Protein AF-A0A958FEC1-F1 (afdb_monomer)

pLDDT: mean 96.29, std 3.53, range [70.75, 98.56]

Foldseek 3Di:
DDQCVPPPNVVLVCLQPDPDDDDPAAEEEEFEAPDVRVVSVVSVVSNVVSVVVVVDDDLPRYHYYYHNHDDDDDVRVVVCVVPVVCSPPND

Radius of gyration: 13.58 Å; Cα contacts (8 Å, |Δi|>4): 109; chains: 1; bounding box: 36×20×38 Å

Sequence (91 aa):
SPAFIYQDWKSIRKVNEYRGPAKDIRLYIDNGGIGLEDTLQTGCDAMLEALVAQGFTENKNLQWFSDPAAEHNEPAWARRVWRPLKFMFGK

Nearest PDB structures (foldseek):
  4qe3-assembly1_A  TM=7.648E-01  e=1.686E+00  Mycobacterium tuberculosis H37Rv
  3h75-assembly1_A  TM=5.597E-01  e=7.955E+00  Pseudomonas protegens Pf-5
  7l1s-assembly1_G  TM=4.436E-01  e=6.497E+00  Bacillus sp. PS3

Secondary structure (DSSP, 8-state):
----S-TTTHHHHHHHT--SPPP---EEEEEE-STHHHHHHHHHHHHHHHHHHTT--BTTTEEEEEETT--SSHHHHHTTTHHHHHHHH--

Structure (mmCIF, N/CA/C/O backbone):
data_AF-A0A958FEC1-F1
#
_entry.id   AF-A0A958FEC1-F1
#
loop_
_atom_site.group_PDB
_atom_site.id
_atom_site.type_symbol
_atom_site.label_atom_id
_atom_site.label_alt_id
_atom_site.label_comp_id
_atom_site.label_asym_id
_atom_site.label_entity_id
_atom_site.label_seq_id
_atom_site.pdbx_PDB_ins_code
_atom_site.Cartn_x
_atom_site.Cartn_y
_atom_site.Cartn_z
_atom_site.occupancy
_atom_site.B_iso_or_equiv
_atom_site.auth_seq_id
_atom_site.auth_comp_id
_atom_site.auth_asym_id
_atom_site.auth_atom_id
_atom_site.pdbx_PDB_model_num
ATOM 1 N N . SER A 1 1 ? 2.396 0.463 -5.931 1.00 91.19 1 SER A N 1
ATOM 2 C CA . SER A 1 1 ? 3.867 0.423 -5.783 1.00 91.19 1 SER A CA 1
ATOM 3 C C . SER A 1 1 ? 4.410 1.590 -4.951 1.00 91.19 1 SER A C 1
ATOM 5 O O . SER A 1 1 ? 4.965 2.541 -5.505 1.00 91.19 1 SER A O 1
ATOM 7 N N . PRO A 1 2 ? 4.203 1.610 -3.624 1.00 95.12 2 PRO A N 1
ATOM 8 C CA . PRO A 1 2 ? 4.623 2.723 -2.773 1.00 95.12 2 PRO A CA 1
ATOM 9 C C . PRO A 1 2 ? 6.110 2.666 -2.386 1.00 95.12 2 PRO A C 1
ATOM 11 O O . PRO A 1 2 ? 6.622 1.646 -1.936 1.00 95.12 2 PRO A O 1
ATOM 14 N N . ALA A 1 3 ? 6.786 3.814 -2.449 1.00 94.81 3 ALA A N 1
ATOM 15 C CA . ALA A 1 3 ? 8.150 3.984 -1.950 1.00 94.81 3 ALA A CA 1
ATOM 16 C C . ALA A 1 3 ? 8.173 4.277 -0.442 1.00 94.81 3 ALA A C 1
ATOM 18 O O . ALA A 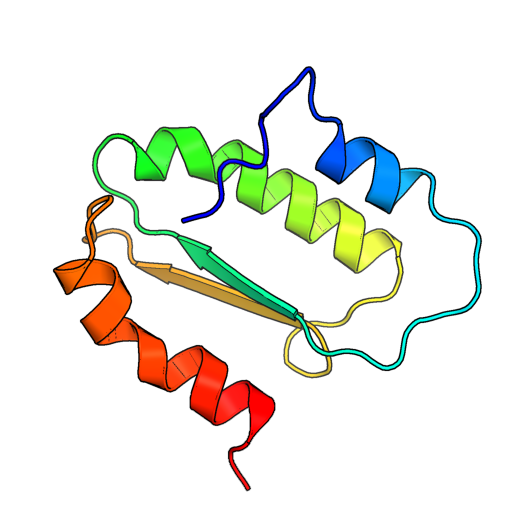1 3 ? 8.450 5.397 -0.013 1.00 94.81 3 ALA A O 1
ATOM 19 N N . PHE A 1 4 ? 7.855 3.277 0.387 1.00 96.31 4 PHE A N 1
ATOM 20 C CA . PHE A 1 4 ? 7.856 3.454 1.847 1.00 96.31 4 PHE A CA 1
ATOM 21 C C . PHE A 1 4 ? 9.260 3.614 2.448 1.00 96.31 4 PHE A C 1
ATOM 23 O O . PHE A 1 4 ? 9.409 4.271 3.481 1.00 96.31 4 PHE A O 1
ATOM 30 N N . ILE A 1 5 ? 10.291 3.091 1.779 1.00 91.06 5 ILE A N 1
ATOM 31 C CA . ILE A 1 5 ? 11.701 3.305 2.133 1.00 91.06 5 ILE A CA 1
ATOM 32 C C . ILE A 1 5 ? 12.138 4.670 1.587 1.00 91.06 5 ILE A C 1
ATOM 34 O O . ILE A 1 5 ? 12.878 4.785 0.614 1.00 91.06 5 ILE A O 1
ATOM 38 N N . TYR A 1 6 ? 11.622 5.733 2.198 1.00 87.25 6 TYR A N 1
ATOM 39 C CA . TYR A 1 6 ? 11.917 7.117 1.838 1.00 87.25 6 TYR A CA 1
ATOM 40 C C . TYR A 1 6 ? 12.208 7.939 3.096 1.00 87.25 6 TYR A C 1
ATOM 42 O O . TYR A 1 6 ? 11.538 7.771 4.117 1.00 87.25 6 TYR A O 1
ATOM 50 N N . GLN A 1 7 ? 13.206 8.831 3.016 1.00 86.12 7 GLN A N 1
ATOM 51 C CA . GLN A 1 7 ? 13.674 9.670 4.133 1.00 86.12 7 GLN A CA 1
ATOM 52 C C . GLN A 1 7 ? 13.863 8.872 5.431 1.00 86.12 7 GLN A C 1
ATOM 54 O O . GLN A 1 7 ? 13.207 9.157 6.429 1.00 86.12 7 GLN A O 1
ATOM 59 N N . ASP A 1 8 ? 14.735 7.859 5.405 1.00 90.75 8 ASP A N 1
ATOM 60 C CA . ASP A 1 8 ? 15.042 7.047 6.591 1.00 90.75 8 ASP A CA 1
ATOM 61 C C . ASP A 1 8 ? 13.777 6.448 7.248 1.00 90.75 8 ASP A C 1
ATOM 63 O O . ASP A 1 8 ? 13.510 6.614 8.438 1.00 90.75 8 ASP A O 1
ATOM 67 N N . TRP A 1 9 ? 12.953 5.774 6.433 1.00 95.31 9 TRP A N 1
ATOM 68 C CA . TRP A 1 9 ? 11.777 5.015 6.889 1.00 95.31 9 TRP A CA 1
ATOM 69 C C . TRP A 1 9 ? 10.716 5.855 7.620 1.00 95.31 9 TRP A C 1
ATOM 71 O O . TRP A 1 9 ? 9.922 5.338 8.410 1.00 95.31 9 TRP A O 1
ATOM 81 N N . LYS A 1 10 ? 10.672 7.166 7.358 1.00 96.31 10 LYS A N 1
ATOM 82 C CA . LYS A 1 10 ? 9.843 8.133 8.095 1.00 96.31 10 LYS A CA 1
ATOM 83 C C . LYS A 1 10 ? 8.359 7.772 8.151 1.00 96.31 10 LYS A C 1
ATOM 85 O O . LYS A 1 10 ? 7.722 8.000 9.177 1.00 96.31 10 LYS A O 1
ATOM 90 N N . SER A 1 11 ? 7.784 7.258 7.065 1.00 95.81 11 SER A N 1
ATOM 91 C CA . SER A 1 11 ? 6.368 6.862 7.021 1.00 95.81 11 SER A CA 1
ATOM 92 C C . SER A 1 11 ? 6.085 5.684 7.954 1.00 95.81 11 SER A C 1
ATOM 94 O O . SER A 1 11 ? 5.151 5.749 8.748 1.00 95.81 11 SER A O 1
ATOM 96 N N . ILE A 1 12 ? 6.930 4.655 7.914 1.00 97.56 12 ILE A N 1
ATOM 97 C CA . ILE A 1 12 ? 6.814 3.449 8.742 1.00 97.56 12 ILE A CA 1
ATOM 98 C C . ILE A 1 12 ? 7.029 3.793 10.219 1.00 97.56 12 ILE A C 1
ATOM 100 O O . ILE A 1 12 ? 6.225 3.397 11.061 1.00 97.56 12 ILE A O 1
ATOM 104 N N . ARG A 1 13 ? 8.033 4.623 10.542 1.00 97.56 13 ARG A N 1
ATOM 105 C CA . ARG A 1 13 ? 8.248 5.125 11.913 1.00 97.56 13 ARG A CA 1
ATOM 106 C C . ARG A 1 13 ? 7.020 5.848 12.457 1.00 97.56 13 ARG A C 1
ATOM 108 O O . ARG A 1 13 ? 6.562 5.523 13.544 1.00 97.56 13 ARG A O 1
ATOM 115 N N . LYS A 1 14 ? 6.419 6.747 11.671 1.00 97.06 14 LYS A N 1
ATOM 116 C CA . LYS A 1 14 ? 5.193 7.458 12.073 1.00 97.06 14 LYS A CA 1
ATOM 117 C C . LYS A 1 14 ? 4.024 6.523 12.374 1.00 97.06 14 LYS A C 1
ATOM 119 O O . LYS A 1 14 ? 3.260 6.807 13.291 1.00 97.06 14 LYS A O 1
ATOM 124 N N . VAL A 1 15 ? 3.861 5.448 11.601 1.00 97.44 15 VAL A N 1
ATOM 125 C CA . VAL A 1 15 ? 2.822 4.442 11.866 1.00 97.44 15 VAL A CA 1
ATOM 126 C C . VAL A 1 15 ? 3.147 3.686 13.153 1.00 97.44 15 VAL A C 1
ATOM 128 O O . VAL A 1 15 ? 2.297 3.612 14.032 1.00 97.44 15 VAL A O 1
ATOM 131 N N . ASN A 1 16 ? 4.384 3.219 13.322 1.00 97.69 16 ASN A N 1
ATOM 132 C CA . ASN A 1 16 ? 4.822 2.502 14.523 1.00 97.69 16 ASN A CA 1
ATOM 133 C C . ASN A 1 16 ? 4.735 3.335 15.808 1.00 97.69 16 ASN A C 1
ATOM 135 O O . ASN A 1 16 ? 4.421 2.800 16.870 1.00 97.69 16 ASN A O 1
ATOM 139 N N . GLU A 1 17 ? 4.997 4.636 15.733 1.00 97.88 17 GLU A N 1
ATOM 140 C CA . GLU A 1 17 ? 4.963 5.575 16.861 1.00 97.88 17 GLU A CA 1
ATOM 141 C C . GLU A 1 17 ? 3.561 6.123 17.143 1.00 97.88 17 GLU A C 1
ATOM 143 O O . GLU A 1 17 ? 3.353 6.799 18.151 1.00 97.88 17 GLU A O 1
ATOM 148 N N . TYR A 1 18 ? 2.574 5.833 16.291 1.00 97.75 18 TYR A N 1
ATOM 149 C CA . TYR A 1 18 ? 1.215 6.305 16.507 1.00 97.75 18 TYR A CA 1
ATOM 150 C C . TYR A 1 18 ? 0.637 5.718 17.804 1.00 97.75 18 TYR A C 1
ATOM 152 O O . TYR A 1 18 ? 0.684 4.510 18.044 1.00 97.75 18 TYR A O 1
ATOM 160 N N . ARG A 1 19 ? 0.125 6.596 18.673 1.00 96.88 19 ARG A N 1
ATOM 161 C CA . ARG A 1 19 ? -0.532 6.261 19.955 1.00 96.88 19 ARG A CA 1
ATOM 162 C C . ARG A 1 19 ? -1.908 6.918 20.096 1.00 96.88 19 ARG A C 1
ATOM 164 O O . ARG A 1 19 ? -2.461 6.981 21.188 1.00 96.88 19 ARG A O 1
ATOM 171 N N . GLY A 1 20 ? -2.423 7.484 19.006 1.00 96.00 20 GLY A N 1
ATOM 172 C CA . GLY A 1 20 ? -3.734 8.123 18.992 1.00 96.00 20 GLY A CA 1
ATOM 173 C C . GLY A 1 20 ? -4.882 7.109 18.918 1.00 96.00 20 GLY A C 1
ATOM 174 O O . GLY A 1 20 ? -4.645 5.902 18.899 1.00 96.00 20 GLY A O 1
ATOM 175 N N . PRO A 1 21 ? -6.134 7.591 18.850 1.00 96.06 21 PRO A N 1
ATOM 176 C CA . PRO A 1 21 ? -7.294 6.721 18.705 1.00 96.06 21 PRO A CA 1
ATOM 177 C C . PRO A 1 21 ? -7.253 5.936 17.389 1.00 96.06 21 PRO A C 1
ATOM 179 O O . PRO A 1 21 ? -6.739 6.420 16.376 1.00 96.06 21 PRO A O 1
ATOM 182 N N . ALA A 1 22 ? -7.856 4.746 17.394 1.00 93.62 22 ALA A N 1
ATOM 183 C CA . ALA A 1 22 ? -8.041 3.956 16.183 1.00 93.62 22 ALA A CA 1
ATOM 184 C C . ALA A 1 22 ? -8.764 4.780 15.106 1.00 93.62 22 ALA A C 1
ATOM 186 O O . ALA A 1 22 ? -9.703 5.530 15.390 1.00 93.62 22 ALA A O 1
ATOM 187 N N . LYS A 1 23 ? -8.305 4.650 13.862 1.00 94.06 23 LYS A N 1
ATOM 188 C CA . LYS A 1 23 ? -8.870 5.371 12.721 1.00 94.06 23 LYS A CA 1
ATOM 189 C C . LYS A 1 23 ? -9.897 4.492 12.026 1.00 94.06 23 LYS A C 1
ATOM 191 O O . LYS A 1 23 ? -9.575 3.372 11.639 1.00 94.06 23 LYS A O 1
ATOM 196 N N . ASP A 1 24 ? -11.094 5.027 11.812 1.00 95.69 24 ASP A N 1
ATOM 197 C CA . ASP A 1 24 ? -12.103 4.389 10.967 1.00 95.69 24 ASP A CA 1
ATOM 198 C C . ASP A 1 24 ? -11.797 4.661 9.489 1.00 95.69 24 ASP A C 1
ATOM 200 O O . ASP A 1 24 ? -12.368 5.540 8.844 1.00 95.69 24 ASP A O 1
ATOM 204 N N . ILE A 1 25 ? -10.773 3.972 8.987 1.00 96.56 25 ILE A N 1
ATOM 205 C CA . ILE A 1 25 ? -10.316 4.054 7.601 1.00 96.56 25 ILE A CA 1
ATOM 206 C C . ILE A 1 25 ? -10.020 2.658 7.069 1.00 96.56 25 ILE A C 1
ATOM 208 O O . ILE A 1 25 ? -9.702 1.737 7.821 1.00 96.56 25 ILE A O 1
ATOM 212 N N . ARG A 1 26 ? -10.068 2.530 5.746 1.00 97.94 26 ARG A N 1
ATOM 213 C CA . ARG A 1 26 ? -9.599 1.357 5.011 1.00 97.94 26 ARG A CA 1
ATOM 214 C C . ARG A 1 26 ? -8.324 1.712 4.262 1.00 97.94 26 ARG A C 1
ATOM 216 O O . ARG A 1 26 ? -8.217 2.812 3.723 1.00 97.94 26 ARG A O 1
ATOM 223 N N . LEU A 1 27 ? -7.379 0.782 4.212 1.00 98.25 27 LEU A N 1
ATOM 224 C CA . LEU A 1 27 ? -6.117 0.939 3.497 1.00 98.25 27 LEU A CA 1
ATOM 225 C C . LEU A 1 27 ? -5.950 -0.186 2.481 1.00 98.25 27 LEU A C 1
AT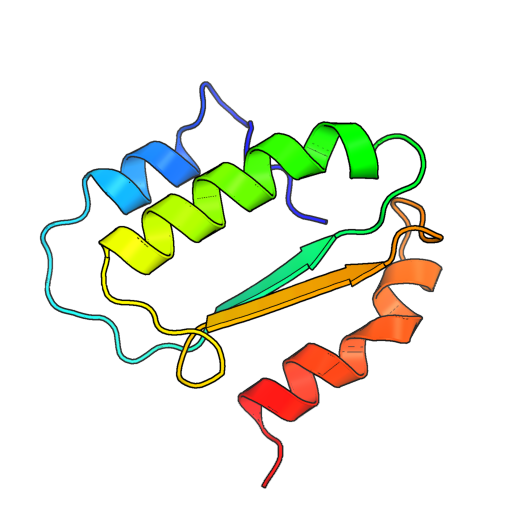OM 227 O O . LEU A 1 27 ? -6.184 -1.352 2.785 1.00 98.25 27 LEU A O 1
ATOM 231 N N . TYR A 1 28 ? -5.541 0.180 1.273 1.00 98.44 28 TYR A N 1
ATOM 232 C CA . TYR A 1 28 ? -5.162 -0.757 0.225 1.00 98.44 28 TYR A CA 1
ATOM 233 C C . TYR A 1 28 ? -3.720 -0.467 -0.173 1.00 98.44 28 TYR A C 1
ATOM 235 O O . TYR A 1 28 ? -3.383 0.682 -0.464 1.00 98.44 28 TYR A O 1
ATOM 243 N N . ILE A 1 29 ? -2.884 -1.497 -0.174 1.00 98.38 29 ILE A N 1
ATOM 244 C CA . ILE A 1 29 ? -1.493 -1.425 -0.612 1.00 98.38 29 ILE A CA 1
ATOM 245 C C . ILE A 1 29 ? -1.339 -2.387 -1.791 1.00 98.38 29 ILE A C 1
ATOM 247 O O . ILE A 1 29 ? -1.815 -3.521 -1.733 1.00 98.38 29 ILE A O 1
ATOM 251 N N . ASP A 1 30 ? -0.685 -1.938 -2.862 1.00 97.94 30 ASP A N 1
ATOM 252 C CA . ASP A 1 30 ? -0.284 -2.813 -3.962 1.00 97.94 30 ASP A CA 1
ATOM 253 C C . ASP A 1 30 ? 1.174 -2.641 -4.355 1.00 97.94 30 ASP A C 1
ATOM 255 O O . ASP A 1 30 ? 1.769 -1.574 -4.173 1.00 97.94 30 ASP A O 1
ATOM 259 N N . ASN A 1 31 ? 1.725 -3.696 -4.937 1.00 98.25 31 ASN A N 1
ATOM 260 C CA . ASN A 1 31 ? 3.035 -3.691 -5.564 1.00 98.25 31 ASN A CA 1
ATOM 261 C C . ASN A 1 31 ? 3.055 -4.673 -6.744 1.00 98.25 31 ASN A C 1
ATOM 263 O O . ASN A 1 31 ? 2.215 -5.567 -6.852 1.00 98.25 31 ASN A O 1
ATOM 267 N N . GLY A 1 32 ? 3.977 -4.467 -7.666 1.00 97.81 32 GLY A N 1
ATOM 268 C CA . GLY A 1 32 ? 4.385 -5.418 -8.688 1.00 97.81 32 GLY A CA 1
ATOM 269 C C . GLY A 1 32 ? 5.547 -6.284 -8.197 1.00 97.81 32 GLY A C 1
ATOM 270 O O . GLY A 1 32 ? 5.786 -6.372 -6.993 1.00 97.81 32 GLY A O 1
ATOM 271 N N . GLY A 1 33 ? 6.300 -6.878 -9.125 1.00 96.62 33 GLY A N 1
ATOM 272 C CA . GLY A 1 33 ? 7.470 -7.706 -8.796 1.00 96.62 33 GLY A CA 1
ATOM 273 C C . GLY A 1 33 ? 8.643 -7.613 -9.771 1.00 96.62 33 GLY A C 1
ATOM 274 O O . GLY A 1 33 ? 9.656 -8.267 -9.556 1.00 96.62 33 GLY A O 1
ATOM 275 N N . ILE A 1 34 ? 8.547 -6.808 -10.834 1.00 96.50 34 ILE A N 1
ATOM 276 C CA . ILE A 1 34 ? 9.624 -6.652 -11.818 1.00 96.50 34 ILE A CA 1
ATOM 277 C C . ILE A 1 34 ? 10.369 -5.331 -11.601 1.00 96.50 34 ILE A C 1
ATOM 279 O O . ILE A 1 34 ? 9.777 -4.249 -11.561 1.00 96.50 34 ILE A O 1
ATOM 283 N N . GLY A 1 35 ? 11.699 -5.415 -11.540 1.00 95.25 35 GLY A N 1
ATOM 284 C CA . GLY A 1 35 ? 12.584 -4.253 -11.508 1.00 95.25 35 GLY A CA 1
ATOM 285 C C . GLY A 1 35 ? 12.473 -3.484 -10.195 1.00 95.25 35 GLY A C 1
ATOM 286 O O . GLY A 1 35 ? 12.685 -4.046 -9.127 1.00 95.25 35 GLY A O 1
ATOM 287 N N . LEU A 1 36 ? 12.141 -2.190 -10.273 1.00 94.31 36 LEU A N 1
ATOM 288 C CA . LEU A 1 36 ? 12.014 -1.333 -9.089 1.00 94.31 36 LEU A CA 1
ATOM 289 C C . LEU A 1 36 ? 11.004 -1.885 -8.073 1.00 94.31 36 LEU A C 1
ATOM 291 O O . LEU A 1 36 ? 11.192 -1.699 -6.877 1.00 94.31 36 LEU A O 1
ATOM 295 N N . GLU A 1 37 ? 9.970 -2.584 -8.535 1.00 96.31 37 GLU A N 1
ATOM 296 C CA . GLU A 1 37 ? 8.941 -3.160 -7.673 1.00 96.31 37 GLU A CA 1
ATOM 297 C C . GLU A 1 37 ? 9.507 -4.127 -6.624 1.00 96.31 37 GLU A C 1
ATOM 299 O O . GLU A 1 37 ? 9.093 -4.066 -5.468 1.00 96.31 37 GLU A O 1
ATOM 304 N N . ASP A 1 38 ? 10.490 -4.955 -6.994 1.00 94.44 38 ASP A N 1
ATOM 305 C CA . ASP A 1 38 ? 11.156 -5.889 -6.075 1.00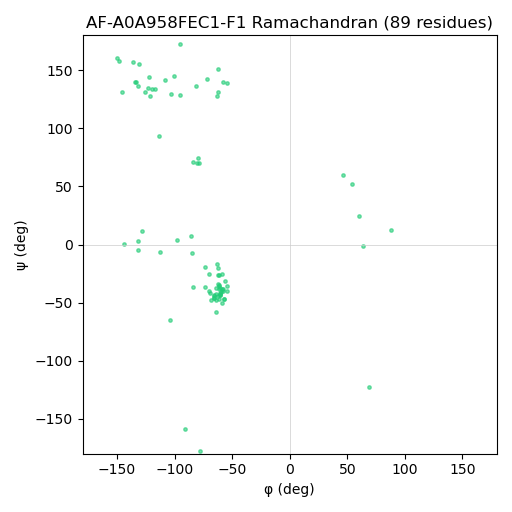 94.44 38 ASP A CA 1
ATOM 306 C C . ASP A 1 38 ? 11.877 -5.132 -4.947 1.00 94.44 38 ASP A C 1
ATOM 308 O O . ASP A 1 38 ? 11.674 -5.401 -3.764 1.00 94.44 38 ASP A O 1
ATOM 312 N N . THR A 1 39 ? 12.600 -4.061 -5.288 1.00 94.31 39 THR A N 1
ATOM 313 C CA . THR A 1 39 ? 13.237 -3.171 -4.301 1.00 94.31 39 THR A CA 1
ATOM 314 C C . THR A 1 39 ? 12.217 -2.503 -3.370 1.00 94.31 39 THR A C 1
ATOM 316 O O . THR A 1 39 ? 12.500 -2.275 -2.191 1.00 94.31 39 THR A O 1
ATOM 319 N N . LEU A 1 40 ? 11.027 -2.169 -3.879 1.00 96.12 40 LEU A N 1
ATOM 320 C CA . LEU A 1 40 ? 9.951 -1.561 -3.089 1.00 96.12 40 LEU A CA 1
ATOM 321 C C . LEU A 1 40 ? 9.269 -2.557 -2.139 1.00 96.12 40 LEU A C 1
ATOM 323 O O . LEU A 1 40 ? 8.640 -2.123 -1.167 1.00 96.12 40 LEU A O 1
ATOM 327 N N . GLN A 1 41 ? 9.412 -3.864 -2.379 1.00 97.25 41 GLN A N 1
ATOM 328 C CA . GLN A 1 41 ? 8.724 -4.905 -1.620 1.00 97.25 41 GLN A CA 1
ATOM 329 C C . GLN A 1 41 ? 9.086 -4.859 -0.133 1.00 97.25 41 GLN A C 1
ATOM 331 O O . GLN A 1 41 ? 8.189 -4.821 0.705 1.00 97.25 41 GLN A O 1
ATOM 336 N N . THR A 1 42 ? 10.368 -4.683 0.197 1.00 96.75 42 THR A N 1
ATOM 337 C CA . THR A 1 42 ? 10.844 -4.544 1.586 1.00 96.75 42 THR A CA 1
ATOM 338 C C . THR A 1 42 ? 10.126 -3.417 2.344 1.00 96.75 42 THR A C 1
ATOM 340 O O . THR A 1 42 ? 9.852 -3.519 3.539 1.00 96.75 42 THR A O 1
ATOM 343 N N . GLY A 1 43 ? 9.789 -2.320 1.658 1.00 97.38 43 GLY A N 1
ATOM 344 C CA . GLY A 1 43 ? 9.031 -1.220 2.252 1.00 97.38 43 GLY A CA 1
ATOM 345 C C . GLY A 1 43 ? 7.556 -1.557 2.454 1.00 97.38 43 GLY A C 1
ATOM 346 O O . GLY A 1 43 ? 6.958 -1.127 3.440 1.00 97.38 43 GLY A O 1
ATOM 347 N N . CYS A 1 44 ? 6.967 -2.307 1.521 1.00 98.06 44 CYS A N 1
ATOM 348 C CA . CYS A 1 44 ? 5.593 -2.788 1.627 1.00 98.06 44 CYS A CA 1
ATOM 349 C C . CYS A 1 44 ? 5.444 -3.739 2.814 1.00 98.06 44 CYS A C 1
ATOM 351 O O . CYS A 1 44 ? 4.552 -3.527 3.631 1.00 98.06 44 CYS A O 1
ATOM 353 N N . ASP A 1 45 ? 6.354 -4.702 2.954 1.00 98.00 45 ASP A N 1
ATOM 354 C CA . ASP A 1 45 ? 6.340 -5.689 4.037 1.00 98.00 45 ASP A CA 1
ATOM 355 C C . ASP A 1 45 ? 6.405 -5.003 5.407 1.00 98.00 45 ASP A C 1
ATOM 357 O O . ASP A 1 45 ? 5.521 -5.183 6.245 1.00 98.00 45 ASP A O 1
ATOM 361 N N . ALA A 1 46 ? 7.368 -4.097 5.594 1.00 98.25 46 ALA A N 1
ATOM 362 C CA . ALA A 1 46 ? 7.513 -3.346 6.839 1.00 98.25 46 ALA A CA 1
ATOM 363 C C . ALA A 1 46 ? 6.303 -2.444 7.153 1.00 98.25 46 ALA A C 1
ATOM 365 O O . ALA A 1 46 ? 5.948 -2.251 8.317 1.00 98.25 46 ALA A O 1
ATOM 366 N N . MET A 1 47 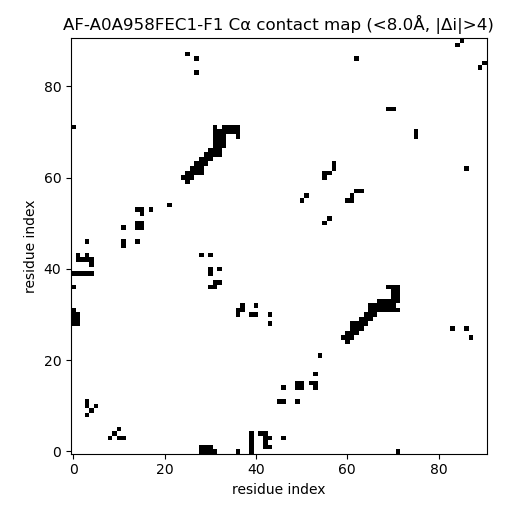? 5.653 -1.871 6.133 1.00 98.50 47 MET A N 1
ATOM 367 C CA . MET A 1 47 ? 4.429 -1.092 6.335 1.00 98.50 47 MET A CA 1
ATOM 368 C C . MET A 1 47 ? 3.245 -1.984 6.722 1.00 98.50 47 MET A C 1
ATOM 370 O O . MET A 1 47 ? 2.457 -1.603 7.587 1.00 98.50 47 MET A O 1
ATOM 374 N N . LEU A 1 48 ? 3.106 -3.159 6.105 1.00 98.50 48 LEU A N 1
ATOM 375 C CA . LEU A 1 48 ? 2.054 -4.117 6.445 1.00 98.50 48 LEU A CA 1
ATOM 376 C C . LEU A 1 48 ? 2.196 -4.582 7.894 1.00 98.50 48 LEU A C 1
ATOM 378 O O . LEU A 1 48 ? 1.221 -4.521 8.642 1.00 98.50 48 LEU A O 1
ATOM 382 N N . GLU A 1 49 ? 3.408 -4.942 8.319 1.00 98.38 49 GLU A N 1
ATOM 383 C CA . GLU A 1 49 ? 3.703 -5.286 9.713 1.00 98.38 49 GLU A CA 1
ATOM 384 C C . GLU A 1 49 ? 3.342 -4.145 10.674 1.00 98.38 49 GLU A C 1
ATOM 386 O O . GLU A 1 49 ? 2.644 -4.362 11.667 1.00 98.38 49 GLU A O 1
ATOM 391 N N . ALA A 1 50 ? 3.746 -2.911 10.350 1.00 98.25 50 ALA A N 1
ATOM 392 C CA . ALA A 1 50 ? 3.441 -1.732 11.158 1.00 98.25 50 ALA A CA 1
ATOM 393 C C . ALA A 1 50 ? 1.928 -1.486 11.290 1.00 98.25 50 ALA A C 1
ATOM 395 O O . ALA A 1 50 ? 1.435 -1.171 12.373 1.00 98.25 50 ALA A O 1
ATOM 396 N N . LEU A 1 51 ? 1.166 -1.643 10.206 1.00 98.38 51 LEU A N 1
ATOM 397 C CA . LEU A 1 51 ? -0.288 -1.469 10.220 1.00 98.38 51 LEU A CA 1
ATOM 398 C C . LEU A 1 51 ? -0.988 -2.574 11.018 1.00 98.38 51 LEU A C 1
ATOM 400 O O . LEU A 1 51 ? -1.887 -2.274 11.806 1.00 98.38 51 LEU A O 1
ATOM 404 N N . VAL A 1 52 ? -0.564 -3.831 10.868 1.00 97.88 52 VAL A N 1
ATOM 405 C CA . VAL A 1 52 ? -1.090 -4.952 11.663 1.00 97.88 52 VAL A CA 1
ATOM 406 C C . VAL A 1 52 ? -0.834 -4.720 13.153 1.00 97.88 52 VAL A C 1
ATOM 408 O O . VAL A 1 52 ? -1.752 -4.865 13.961 1.00 97.88 52 VAL A O 1
ATOM 411 N N . ALA A 1 53 ? 0.364 -4.256 13.524 1.00 97.31 53 ALA A N 1
ATOM 412 C CA . ALA A 1 53 ? 0.688 -3.887 14.903 1.00 97.31 53 ALA A CA 1
ATOM 413 C C . ALA A 1 53 ? -0.180 -2.731 15.445 1.00 97.31 53 ALA A C 1
ATOM 415 O O . ALA A 1 53 ? -0.426 -2.654 16.647 1.00 97.31 53 ALA A O 1
ATOM 416 N N . GLN A 1 54 ? -0.688 -1.860 14.565 1.00 97.56 54 GLN A N 1
ATOM 417 C CA . GLN A 1 54 ? -1.631 -0.780 14.891 1.00 97.56 54 GLN A CA 1
ATOM 418 C C . GLN A 1 54 ? -3.108 -1.223 14.883 1.00 97.56 54 GLN A C 1
ATOM 420 O O . GLN A 1 54 ? -4.008 -0.391 15.014 1.00 97.56 54 GLN A O 1
ATOM 425 N N . GLY A 1 55 ? -3.386 -2.524 14.745 1.00 97.12 55 GLY A N 1
ATOM 426 C CA . GLY A 1 55 ? -4.736 -3.087 14.821 1.00 97.12 55 GLY A CA 1
ATOM 427 C C . GLY A 1 55 ? -5.496 -3.120 13.494 1.00 97.12 55 GLY A C 1
ATOM 428 O O . GLY A 1 55 ? -6.705 -3.364 13.489 1.00 97.12 55 GLY A O 1
ATOM 429 N N . PHE A 1 56 ? -4.824 -2.896 12.362 1.00 98.31 5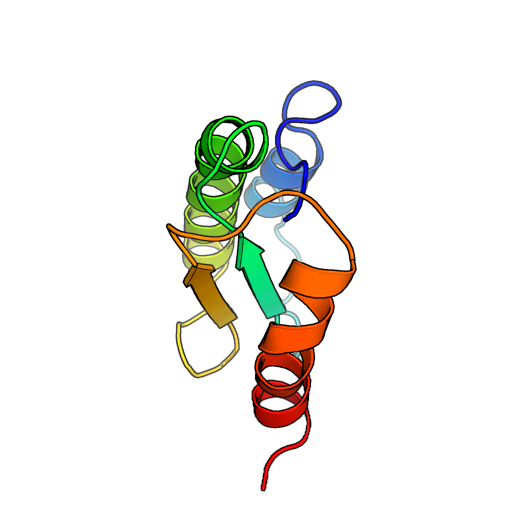6 PHE A N 1
ATOM 430 C CA . PHE A 1 56 ? -5.417 -3.182 11.058 1.00 98.31 56 PHE A CA 1
ATOM 431 C C . PHE A 1 56 ? -5.497 -4.695 10.823 1.00 98.31 56 PHE A C 1
ATOM 433 O O . PHE A 1 56 ? -4.620 -5.459 11.211 1.00 98.31 56 PHE A O 1
ATOM 440 N N . THR A 1 57 ? -6.576 -5.140 10.189 1.00 97.56 57 THR A N 1
ATOM 441 C CA . THR A 1 57 ? -6.881 -6.547 9.932 1.00 97.56 57 THR A CA 1
ATOM 442 C C . THR A 1 57 ? -7.126 -6.755 8.445 1.00 97.56 57 THR A C 1
ATOM 444 O O . THR A 1 57 ? -7.914 -6.031 7.820 1.00 97.56 57 THR A O 1
ATOM 447 N N . GLU A 1 58 ? -6.469 -7.774 7.894 1.00 95.75 58 GLU A N 1
ATOM 448 C CA . GLU A 1 58 ? -6.616 -8.156 6.495 1.00 95.75 58 GLU A CA 1
ATOM 449 C C . GLU A 1 58 ? -8.078 -8.485 6.156 1.00 95.75 58 GLU A C 1
ATOM 451 O O . GLU A 1 58 ? -8.805 -9.073 6.957 1.00 95.75 58 GLU A O 1
ATOM 456 N N . ASN A 1 59 ? -8.527 -8.065 4.973 1.00 93.75 59 ASN A N 1
ATOM 457 C CA . ASN A 1 59 ? -9.893 -8.218 4.458 1.00 93.75 59 ASN A CA 1
ATOM 458 C C . ASN A 1 59 ? -10.991 -7.476 5.245 1.00 93.75 59 ASN A C 1
ATOM 460 O O . ASN A 1 59 ? -12.146 -7.494 4.825 1.00 93.75 59 ASN A O 1
ATOM 464 N N . LYS A 1 60 ? -10.654 -6.778 6.337 1.00 95.94 60 LYS A N 1
ATOM 465 C CA . LYS A 1 60 ? -11.578 -5.901 7.071 1.00 95.94 60 LYS A CA 1
ATOM 466 C C . LYS A 1 60 ? -11.298 -4.432 6.772 1.00 95.94 60 LYS A C 1
ATOM 468 O O . LYS A 1 60 ? -12.134 -3.742 6.197 1.00 95.94 60 LYS A O 1
ATOM 473 N N . ASN A 1 61 ? -10.121 -3.953 7.167 1.00 97.81 61 ASN A N 1
ATOM 474 C CA . ASN A 1 61 ? -9.707 -2.559 6.993 1.00 97.81 61 ASN A CA 1
ATOM 475 C C . ASN A 1 61 ? -8.301 -2.397 6.404 1.00 97.81 61 ASN A C 1
ATOM 477 O O . ASN A 1 61 ? -7.856 -1.272 6.185 1.00 97.81 61 ASN A O 1
ATOM 481 N N . LEU A 1 62 ? -7.646 -3.504 6.066 1.00 98.56 62 LEU A N 1
ATOM 482 C CA . LEU A 1 62 ? -6.423 -3.540 5.282 1.00 98.56 62 LEU A CA 1
ATOM 483 C C . LEU A 1 62 ? -6.565 -4.576 4.168 1.00 98.56 62 LEU A C 1
ATOM 485 O O . LEU A 1 62 ? -7.053 -5.680 4.400 1.00 98.56 62 LEU A O 1
ATOM 489 N N . GLN A 1 63 ? -6.129 -4.230 2.964 1.00 9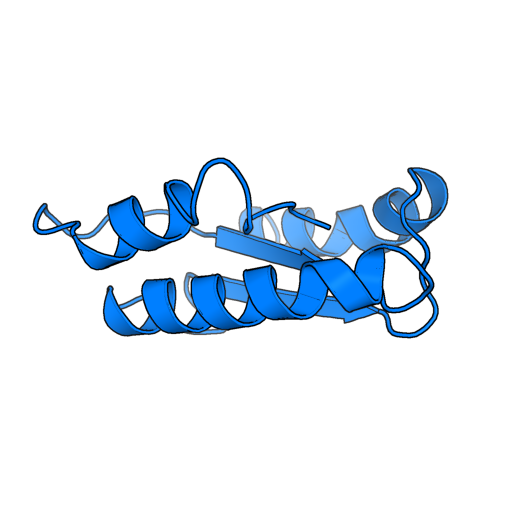8.25 63 GLN A N 1
ATOM 490 C CA . GLN A 1 63 ? -5.954 -5.185 1.882 1.00 98.25 63 GLN A CA 1
ATOM 491 C C . GLN A 1 63 ? -4.596 -4.972 1.216 1.00 98.25 63 GLN A C 1
ATOM 493 O O . GLN A 1 63 ? -4.161 -3.841 1.001 1.00 98.25 63 GLN A O 1
ATOM 498 N N . TRP A 1 64 ? -3.949 -6.081 0.881 1.00 98.12 64 TRP A N 1
ATOM 499 C CA . TRP A 1 64 ? -2.667 -6.129 0.196 1.00 98.12 64 TRP A CA 1
ATOM 500 C C . TRP A 1 64 ? -2.797 -6.923 -1.105 1.00 98.12 64 TRP A C 1
ATOM 502 O O . TRP A 1 64 ? -3.552 -7.895 -1.178 1.00 98.12 64 TRP A O 1
ATOM 512 N N . PHE A 1 65 ? -2.077 -6.506 -2.146 1.00 98.00 65 PHE A N 1
ATOM 513 C CA . PHE A 1 65 ? -1.972 -7.267 -3.385 1.00 98.00 65 PHE A CA 1
ATOM 514 C C . PHE A 1 65 ? -0.591 -7.114 -4.029 1.00 98.00 65 PHE A C 1
ATOM 516 O O . PHE A 1 65 ? -0.136 -5.996 -4.254 1.00 98.00 65 PHE A O 1
ATOM 523 N N . SER A 1 66 ? 0.029 -8.235 -4.401 1.00 97.19 66 SER A N 1
ATOM 524 C CA . SER A 1 66 ? 1.267 -8.255 -5.185 1.00 97.19 66 SER A CA 1
ATOM 525 C C . SER A 1 66 ? 1.043 -8.922 -6.541 1.00 97.19 66 SER A C 1
ATOM 527 O O . SER A 1 66 ? 0.406 -9.974 -6.627 1.00 97.19 66 SER A O 1
ATOM 529 N N . ASP A 1 67 ? 1.552 -8.295 -7.600 1.00 97.75 67 ASP A N 1
ATOM 530 C CA . ASP A 1 67 ? 1.561 -8.817 -8.965 1.00 97.75 67 ASP A CA 1
ATOM 531 C C . ASP A 1 67 ? 3.004 -9.098 -9.408 1.00 97.75 67 ASP A C 1
ATOM 533 O O . ASP A 1 67 ? 3.678 -8.192 -9.906 1.00 97.75 67 AS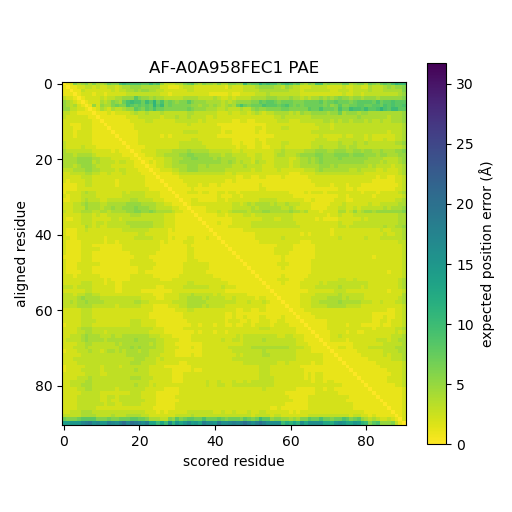P A O 1
ATOM 537 N N . PRO A 1 68 ? 3.508 -10.333 -9.249 1.00 96.94 68 PRO A N 1
ATOM 538 C CA . PRO A 1 68 ? 4.924 -10.631 -9.458 1.00 96.94 68 PRO A CA 1
ATOM 539 C C . PRO A 1 68 ? 5.392 -10.404 -10.904 1.00 96.94 68 PRO A C 1
ATOM 541 O O . 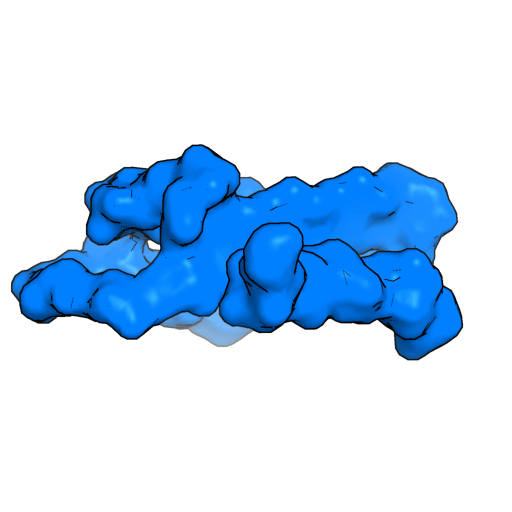PRO A 1 68 ? 6.589 -10.306 -11.152 1.00 96.94 68 PRO A O 1
ATOM 544 N N . ALA A 1 69 ? 4.464 -10.302 -11.861 1.00 97.31 69 ALA A N 1
ATOM 545 C CA . ALA A 1 69 ? 4.755 -10.079 -13.275 1.00 97.31 69 ALA A CA 1
ATOM 546 C C . ALA A 1 69 ? 4.635 -8.604 -13.703 1.00 97.31 69 ALA A C 1
ATOM 548 O O . ALA A 1 69 ? 4.737 -8.299 -14.891 1.00 97.31 69 ALA A O 1
ATOM 549 N N . ALA A 1 70 ? 4.376 -7.683 -12.772 1.00 97.44 70 ALA A N 1
ATOM 550 C CA . ALA A 1 70 ? 4.172 -6.276 -13.084 1.00 97.44 70 ALA A CA 1
ATOM 551 C C . ALA A 1 70 ? 5.399 -5.404 -12.808 1.00 97.44 70 ALA A C 1
ATOM 553 O O . ALA A 1 70 ? 6.107 -5.596 -11.823 1.00 97.44 70 ALA A O 1
ATOM 554 N N . GLU A 1 71 ? 5.573 -4.397 -13.661 1.00 97.31 71 GLU A N 1
ATOM 555 C CA . GLU A 1 71 ? 6.590 -3.346 -13.570 1.00 97.31 71 GLU A CA 1
ATOM 556 C C . GLU A 1 71 ? 6.053 -2.069 -12.893 1.00 97.31 71 GLU A C 1
ATOM 558 O O . GLU A 1 71 ? 4.846 -1.910 -12.677 1.00 97.31 71 GLU A O 1
ATOM 563 N N . HIS A 1 72 ? 6.957 -1.118 -12.635 1.00 97.12 72 HIS A N 1
ATOM 564 C CA . HIS A 1 72 ? 6.660 0.209 -12.085 1.00 97.12 72 HIS A CA 1
ATOM 565 C C . HIS A 1 72 ? 6.124 1.177 -13.152 1.00 97.12 72 HIS A C 1
ATOM 567 O O . HIS A 1 72 ? 6.828 2.095 -13.578 1.00 97.12 72 HIS A O 1
ATOM 573 N N . ASN A 1 73 ? 4.897 0.964 -13.637 1.00 97.31 73 ASN A N 1
ATOM 574 C CA . ASN A 1 73 ? 4.292 1.846 -14.640 1.00 97.31 73 ASN A CA 1
ATOM 575 C C . ASN A 1 73 ? 2.757 1.943 -14.568 1.00 97.31 73 ASN A C 1
ATOM 577 O O . ASN A 1 73 ? 2.063 1.073 -14.037 1.00 97.31 73 ASN A O 1
ATOM 581 N N . GLU A 1 74 ? 2.217 3.011 -15.163 1.00 97.88 74 GLU A N 1
ATOM 582 C CA . GLU A 1 74 ? 0.781 3.316 -15.167 1.00 97.88 74 GLU A CA 1
ATOM 583 C C . GLU A 1 74 ? -0.080 2.223 -15.822 1.00 97.88 74 GLU A C 1
ATOM 585 O O . GLU A 1 74 ? -1.118 1.886 -15.246 1.00 97.88 74 GLU A O 1
ATOM 590 N N . PRO A 1 75 ? 0.312 1.593 -16.953 1.00 98.00 75 PRO A N 1
ATOM 591 C CA . PRO A 1 75 ? -0.454 0.480 -17.516 1.00 98.00 75 PRO A CA 1
ATOM 592 C C . PRO A 1 75 ? -0.577 -0.726 -16.574 1.00 98.00 75 PRO A C 1
ATOM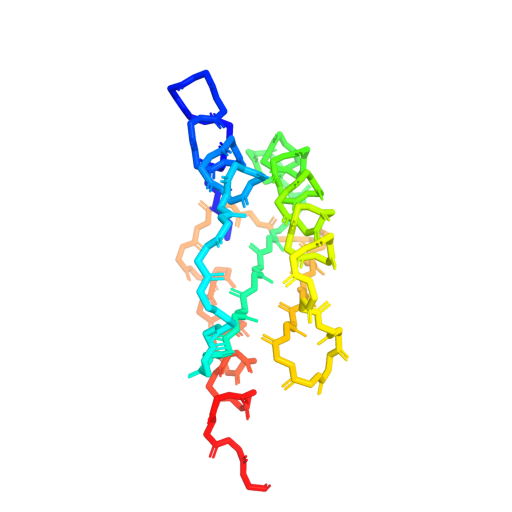 594 O O . PRO A 1 75 ? -1.619 -1.386 -16.535 1.00 98.00 75 PRO A O 1
ATOM 597 N N . ALA A 1 76 ? 0.471 -1.048 -15.812 1.00 97.75 76 ALA A N 1
ATOM 598 C CA . ALA A 1 76 ? 0.418 -2.105 -14.808 1.00 97.75 76 ALA A CA 1
ATOM 599 C C . ALA A 1 76 ? -0.540 -1.744 -13.662 1.00 97.75 76 ALA A C 1
ATOM 601 O O . ALA A 1 76 ? -1.395 -2.557 -13.305 1.00 97.75 76 ALA A O 1
ATOM 602 N N . TRP A 1 77 ? -0.469 -0.517 -13.143 1.00 97.94 77 TRP A N 1
ATOM 603 C CA . TRP A 1 77 ? -1.371 -0.047 -12.084 1.00 97.94 77 TRP A CA 1
ATOM 604 C C . TRP A 1 77 ? -2.833 0.009 -12.547 1.00 97.94 77 TRP A C 1
ATOM 606 O O . TRP A 1 77 ? -3.732 -0.454 -11.841 1.00 97.94 77 TRP A O 1
ATOM 616 N N . ALA A 1 78 ? -3.081 0.490 -13.768 1.00 98.12 78 ALA A N 1
ATOM 617 C CA . ALA A 1 78 ? -4.416 0.582 -14.355 1.00 98.12 78 ALA A CA 1
ATOM 618 C C . ALA A 1 78 ? -5.116 -0.785 -14.428 1.00 98.12 78 ALA A C 1
ATOM 620 O O . ALA A 1 78 ? -6.300 -0.891 -14.112 1.00 98.12 78 ALA A O 1
ATOM 621 N N . ARG A 1 79 ? -4.382 -1.862 -14.745 1.00 97.94 79 ARG A N 1
ATOM 622 C CA . ARG A 1 79 ? -4.924 -3.236 -14.763 1.00 97.94 79 ARG A CA 1
ATOM 623 C C . ARG A 1 79 ? -5.426 -3.722 -13.400 1.00 97.94 79 ARG A C 1
ATOM 625 O O . ARG A 1 79 ? -6.228 -4.655 -13.341 1.00 97.94 79 ARG A O 1
ATOM 632 N N . ARG A 1 80 ? -4.988 -3.097 -12.306 1.00 97.38 80 ARG A N 1
ATOM 633 C CA . ARG A 1 80 ? -5.327 -3.490 -10.931 1.00 97.38 80 ARG A CA 1
ATOM 634 C C . ARG A 1 80 ? -6.194 -2.485 -10.186 1.00 97.38 80 ARG A C 1
ATOM 636 O O . ARG A 1 80 ? -6.673 -2.819 -9.107 1.00 97.38 80 ARG A O 1
ATOM 643 N N . VAL A 1 81 ? -6.465 -1.309 -10.756 1.00 97.50 81 VAL A N 1
ATOM 644 C CA . VAL A 1 81 ? -7.210 -0.224 -10.087 1.00 97.50 81 VAL A CA 1
ATOM 645 C C . VAL A 1 81 ? -8.619 -0.631 -9.641 1.00 97.50 81 VAL A C 1
ATOM 647 O O . VAL A 1 81 ? -9.155 -0.102 -8.671 1.00 97.50 81 VAL A O 1
ATOM 650 N N . TRP A 1 82 ? -9.219 -1.624 -10.297 1.00 97.88 82 TRP A N 1
ATOM 651 C CA . TRP A 1 82 ? -10.519 -2.160 -9.898 1.00 97.88 82 TRP A CA 1
ATOM 652 C C . TRP A 1 82 ? -10.498 -2.795 -8.495 1.00 97.88 82 TRP A C 1
ATOM 654 O O . TRP A 1 82 ? -11.533 -2.817 -7.831 1.00 97.88 82 TRP A O 1
ATOM 664 N N . ARG A 1 83 ? -9.342 -3.285 -8.018 1.00 97.75 83 ARG A N 1
ATOM 665 C CA . ARG A 1 83 ? -9.190 -3.913 -6.695 1.00 97.75 83 ARG A CA 1
ATOM 666 C C . ARG A 1 83 ? -9.455 -2.929 -5.551 1.00 97.75 83 ARG A C 1
ATOM 668 O O . ARG A 1 83 ? -10.392 -3.194 -4.795 1.00 97.75 83 ARG A O 1
ATOM 675 N N . PRO A 1 84 ? -8.736 -1.789 -5.428 1.00 97.50 84 PRO A N 1
ATOM 676 C CA . PRO A 1 84 ? -9.037 -0.813 -4.387 1.00 97.50 84 PRO A CA 1
ATOM 677 C C . PRO A 1 84 ? -10.451 -0.253 -4.530 1.00 97.50 84 PRO A C 1
ATOM 679 O O . PRO A 1 84 ? -11.138 -0.098 -3.528 1.00 97.50 84 PRO A O 1
ATOM 682 N N . LEU A 1 85 ? -10.940 -0.012 -5.752 1.00 97.81 85 LEU A N 1
ATOM 683 C CA . LEU A 1 85 ? -12.310 0.472 -5.950 1.00 97.81 85 LEU A CA 1
ATOM 684 C C . LEU A 1 85 ? -13.352 -0.518 -5.411 1.00 97.81 85 LEU A C 1
ATOM 686 O O . LEU A 1 85 ? -14.287 -0.109 -4.725 1.00 97.81 85 LEU A O 1
ATOM 690 N N . LYS A 1 86 ? -13.164 -1.821 -5.650 1.00 97.56 86 LYS A N 1
ATOM 691 C CA . LYS A 1 86 ? -14.023 -2.869 -5.092 1.00 97.56 86 LYS A CA 1
ATOM 692 C C . LYS A 1 86 ? -13.913 -2.948 -3.570 1.00 97.56 86 LYS A C 1
ATOM 694 O O . LYS A 1 86 ? -14.933 -3.045 -2.905 1.00 97.56 86 LYS A O 1
ATOM 699 N N . PHE A 1 87 ? -12.712 -2.885 -3.005 1.00 97.50 87 PHE A N 1
ATOM 700 C CA . PHE A 1 87 ? -12.527 -2.940 -1.552 1.00 97.50 87 PHE A CA 1
ATOM 701 C C . PHE A 1 87 ? -13.157 -1.755 -0.818 1.00 97.50 87 PHE A C 1
ATOM 703 O O . PHE A 1 87 ? -13.715 -1.907 0.268 1.00 97.50 87 PHE A O 1
ATOM 710 N N . MET A 1 88 ? -13.085 -0.571 -1.424 1.00 96.50 88 MET A N 1
ATOM 711 C CA . MET A 1 88 ? -13.593 0.663 -0.837 1.00 96.50 88 MET A CA 1
ATOM 712 C C . MET A 1 88 ? -15.098 0.848 -1.081 1.00 96.50 88 MET A C 1
ATOM 714 O O . MET A 1 88 ? -15.810 1.339 -0.207 1.00 96.50 88 MET A O 1
ATOM 718 N N . PHE A 1 89 ? -15.615 0.461 -2.244 1.00 96.00 89 PHE A N 1
ATOM 719 C CA . PHE A 1 89 ? -16.972 0.842 -2.661 1.00 96.00 89 PHE A CA 1
ATOM 720 C C . PHE A 1 89 ? -17.823 -0.315 -3.185 1.00 96.00 89 PHE A C 1
ATOM 722 O O . PHE A 1 89 ? -18.998 -0.113 -3.488 1.00 96.00 89 PHE A O 1
ATOM 729 N N . GLY A 1 90 ? -17.252 -1.514 -3.305 1.00 90.19 90 GLY A N 1
ATOM 730 C CA . GLY A 1 90 ? -18.000 -2.716 -3.647 1.00 90.19 90 GLY A CA 1
ATOM 731 C C . GLY A 1 90 ? -19.043 -3.010 -2.574 1.00 90.19 90 GLY A C 1
ATOM 732 O O . GLY A 1 90 ? -18.739 -2.963 -1.382 1.00 90.19 90 GLY A O 1
ATOM 733 N N . LYS A 1 91 ? -20.272 -3.264 -3.020 1.00 70.75 91 LYS A N 1
ATOM 734 C CA . LYS A 1 91 ? -21.366 -3.764 -2.186 1.00 70.75 91 LYS A CA 1
ATOM 735 C C . LYS A 1 91 ? -21.350 -5.283 -2.167 1.00 70.75 91 LYS A C 1
ATOM 737 O O . LYS A 1 91 ? -21.020 -5.862 -3.230 1.00 70.75 91 LYS A O 1
#

Solvent-accessible surface area (backbone atoms only — not comparable to full-atom values): 5324 Å² total; per-residue (Å²): 100,57,73,42,75,38,81,88,35,46,63,44,51,53,51,61,69,60,81,73,80,87,73,98,62,74,46,72,50,48,35,32,36,34,71,68,22,46,72,32,42,66,27,48,53,54,38,51,54,33,41,44,76,70,69,46,40,78,86,76,34,27,43,78,48,74,38,67,88,25,50,85,46,68,73,50,51,60,77,49,51,63,54,57,50,42,74,76,66,56,129

Mean predicted aligned error: 2.54 Å